Protein AF-I9U9A2-F1 (afdb_monomer)

InterPro domains:
  IPR005019 Methyladenine glycosylase [PF03352] (17-89)
  IPR011257 DNA glycosylase [SSF48150] (25-90)
  IPR052891 DNA-3-methyladenine glycosylase [PTHR30037] (25-91)

Sequence (94 aa):
MYKIKNTELDFESRIFHLHKIFYSAFFPDKKPIINTFRSLSEIPVSSPESDAMSKDMKKRGFKFFGTTICYAHLQASGFINDHLTDCICRKVPQ

Mean predicted aligned error: 8.37 Å

pLDDT: mean 81.32, std 18.75, range [29.03, 97.12]

Nearest PDB structures (foldseek):
  2ofk-assembly1_A  TM=9.423E-01  e=3.862E-06  Salmonella enterica subsp. enterica serovar Typhi
  1p7m-assembly1_A  TM=8.894E-01  e=5.324E-05  Escherichia coli
  4ai5-assembly3_C  TM=8.909E-01  e=1.371E-03  Staphylococcus aureus subsp. aureus MSSA476
  4aia-assembly4_D  TM=8.940E-01  e=1.553E-03  Staphylococcus aureus
  4ai4-assembly1_A  TM=8.843E-01  e=1.553E-03  Staphylococcus aureus subsp. aureus MSSA476

Structure (mmCIF, N/CA/C/O backbone):
data_AF-I9U9A2-F1
#
_entry.id   AF-I9U9A2-F1
#
loop_
_atom_site.group_PDB
_atom_site.id
_atom_site.type_symbol
_atom_site.label_atom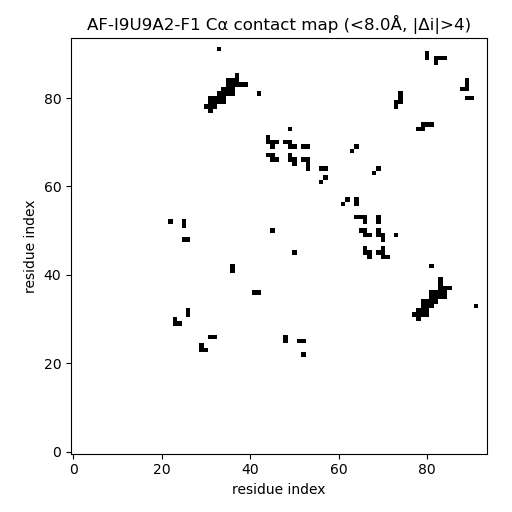_id
_atom_site.label_alt_id
_atom_site.label_comp_id
_atom_site.label_asym_id
_atom_site.label_entity_id
_atom_site.label_seq_id
_atom_site.pdbx_PDB_ins_code
_atom_site.Cartn_x
_atom_site.Cartn_y
_atom_site.Cartn_z
_atom_site.occupancy
_atom_site.B_iso_or_equiv
_atom_site.auth_seq_id
_atom_site.auth_comp_id
_atom_site.auth_asym_id
_atom_site.auth_atom_id
_atom_site.pdbx_PDB_model_num
ATOM 1 N N . MET A 1 1 ? -10.819 40.646 -16.656 1.00 33.47 1 MET A N 1
ATOM 2 C CA . MET A 1 1 ? -11.952 39.691 -16.647 1.00 33.47 1 MET A CA 1
ATOM 3 C C . MET A 1 1 ? -11.399 38.281 -16.794 1.00 33.47 1 MET A C 1
ATOM 5 O O . MET A 1 1 ? -11.158 37.845 -17.913 1.00 33.47 1 MET A O 1
ATOM 9 N N . TYR A 1 2 ? -11.121 37.586 -15.691 1.00 29.03 2 TYR A N 1
ATOM 10 C CA . TYR A 1 2 ? -10.697 36.187 -15.766 1.00 29.03 2 TYR A CA 1
ATOM 11 C C . TYR A 1 2 ? -11.939 35.311 -15.962 1.00 29.03 2 TYR A C 1
ATOM 13 O O . TYR A 1 2 ? -12.803 35.247 -15.092 1.00 29.03 2 TYR A O 1
ATOM 21 N N . LYS A 1 3 ? -12.059 34.692 -17.142 1.00 36.56 3 LYS A N 1
ATOM 22 C CA . LYS A 1 3 ? -13.086 33.685 -17.432 1.00 36.56 3 LYS A CA 1
ATOM 23 C C . LYS A 1 3 ? -12.782 32.439 -16.599 1.00 36.56 3 LYS A C 1
ATOM 25 O O . LYS A 1 3 ? -11.801 31.750 -16.868 1.00 36.56 3 LYS A O 1
ATOM 30 N N . ILE A 1 4 ? -13.627 32.167 -15.609 1.00 44.94 4 ILE A N 1
ATOM 31 C CA . ILE A 1 4 ? -13.635 30.919 -14.843 1.00 44.94 4 ILE A CA 1
ATOM 32 C C . ILE A 1 4 ? -14.022 29.796 -15.816 1.00 44.94 4 ILE A C 1
ATOM 34 O O . ILE A 1 4 ? -15.136 29.785 -16.336 1.00 44.94 4 ILE A O 1
ATOM 38 N N . LYS A 1 5 ? -13.087 28.892 -16.124 1.00 46.22 5 LYS A N 1
ATOM 39 C CA . LYS A 1 5 ? -13.354 27.668 -16.892 1.00 46.22 5 LYS A CA 1
ATOM 40 C C . LYS A 1 5 ? -13.532 26.515 -15.901 1.00 46.22 5 LYS A C 1
ATOM 42 O O . LYS A 1 5 ? -12.600 26.222 -15.168 1.00 46.22 5 LYS A O 1
ATOM 47 N N . ASN A 1 6 ? -14.724 25.911 -15.905 1.00 45.94 6 ASN A N 1
ATOM 48 C CA . ASN A 1 6 ? -15.127 24.661 -15.239 1.00 45.94 6 ASN A CA 1
ATOM 49 C C . ASN A 1 6 ? -14.603 24.431 -13.809 1.00 45.94 6 ASN A C 1
ATOM 51 O O . ASN A 1 6 ? -13.581 23.790 -13.583 1.00 45.94 6 ASN A O 1
ATOM 55 N N . THR A 1 7 ? -15.397 24.885 -12.842 1.00 46.28 7 THR A N 1
ATOM 56 C CA . THR A 1 7 ? -15.190 24.770 -11.390 1.00 46.28 7 THR A CA 1
ATOM 57 C C . THR A 1 7 ? -15.132 23.335 -10.846 1.00 46.28 7 THR A C 1
ATOM 59 O O . THR A 1 7 ? -14.567 23.130 -9.778 1.00 46.28 7 THR A O 1
ATOM 62 N N . GLU A 1 8 ? -15.663 22.337 -11.557 1.00 44.41 8 GLU A N 1
ATOM 63 C CA . GLU A 1 8 ? -15.612 20.920 -11.144 1.00 44.41 8 GLU A CA 1
ATOM 64 C C . GLU A 1 8 ? -14.211 20.300 -11.285 1.00 44.41 8 GLU A C 1
ATOM 66 O O . GLU A 1 8 ? -13.737 19.619 -10.380 1.00 44.41 8 GLU A O 1
ATOM 71 N N . LEU A 1 9 ? -13.498 20.600 -12.377 1.00 46.50 9 LEU A N 1
ATOM 72 C CA . LEU A 1 9 ? -12.142 20.085 -12.625 1.00 46.50 9 LEU A CA 1
ATOM 73 C C . LEU A 1 9 ? -11.092 20.705 -11.686 1.00 46.50 9 LEU A C 1
ATOM 75 O O . LEU A 1 9 ? -10.106 20.052 -11.344 1.00 46.50 9 LEU A O 1
ATOM 79 N N . ASP A 1 10 ? -11.305 21.950 -11.248 1.00 47.06 10 ASP A N 1
ATOM 80 C CA . ASP A 1 10 ? -10.437 22.627 -10.273 1.00 47.06 10 ASP A CA 1
ATOM 81 C C . ASP A 1 10 ? -10.614 22.060 -8.855 1.00 47.06 10 ASP A C 1
ATOM 83 O O . ASP A 1 10 ? -9.640 21.907 -8.117 1.00 47.06 10 ASP A O 1
ATOM 87 N N . PHE A 1 11 ? -11.839 21.675 -8.479 1.00 46.50 11 PHE A N 1
ATOM 88 C CA . PHE A 1 11 ? -12.110 21.074 -7.173 1.00 46.50 11 PHE A CA 1
ATOM 89 C C . PHE A 1 11 ? -11.490 19.676 -7.044 1.00 46.50 11 PHE A C 1
ATOM 91 O O . PHE A 1 11 ? -10.771 19.424 -6.078 1.00 46.50 11 PHE A O 1
ATOM 98 N N . GLU A 1 12 ? -11.669 18.808 -8.044 1.00 46.62 12 GLU A N 1
ATOM 99 C CA . GLU A 1 12 ? -11.061 17.468 -8.073 1.00 46.62 12 GLU A CA 1
ATOM 100 C C . GLU A 1 12 ? -9.525 17.527 -8.068 1.00 46.62 12 GLU A C 1
ATOM 102 O O . GLU A 1 12 ? -8.864 16.797 -7.328 1.00 46.62 12 GLU A O 1
ATOM 107 N N . SER A 1 13 ? -8.936 18.468 -8.813 1.00 49.66 13 SER A N 1
ATOM 108 C CA . SER A 1 13 ? -7.486 18.704 -8.805 1.00 49.66 13 SER A CA 1
ATOM 109 C C . SER A 1 13 ? -6.980 19.166 -7.431 1.00 49.66 13 SER A C 1
ATOM 111 O O . SER A 1 13 ? -5.941 18.704 -6.949 1.00 49.66 13 SER A O 1
ATOM 113 N N . ARG A 1 14 ? -7.738 20.028 -6.739 1.00 53.75 14 ARG A N 1
ATOM 114 C CA . ARG A 1 14 ? -7.415 20.490 -5.379 1.00 53.75 14 ARG A CA 1
ATOM 115 C C . ARG A 1 14 ? -7.585 19.394 -4.332 1.00 53.75 14 ARG A C 1
ATOM 117 O O . ARG A 1 14 ? -6.737 19.295 -3.447 1.00 53.75 14 ARG A O 1
ATOM 124 N N . ILE A 1 15 ? -8.612 18.551 -4.442 1.00 57.72 15 ILE A N 1
ATOM 125 C CA . ILE A 1 15 ? -8.781 17.358 -3.600 1.00 57.72 15 ILE A CA 1
ATOM 126 C C . ILE A 1 15 ? -7.609 16.399 -3.814 1.00 57.72 15 ILE A C 1
ATOM 128 O O . ILE A 1 15 ? -7.005 15.966 -2.835 1.00 57.72 15 ILE A O 1
ATOM 132 N N . PHE A 1 16 ? -7.206 16.149 -5.062 1.00 55.19 16 PHE A N 1
ATOM 133 C CA . PHE A 1 16 ? -6.051 15.307 -5.380 1.00 55.19 16 PHE A CA 1
ATOM 134 C C . PHE A 1 16 ? -4.742 15.878 -4.809 1.00 55.19 16 PHE A C 1
ATOM 136 O O . PHE A 1 16 ? -3.908 15.145 -4.272 1.00 55.19 16 PHE A O 1
ATOM 143 N N . HIS A 1 17 ? -4.579 17.203 -4.851 1.00 62.12 17 HIS A N 1
ATOM 144 C CA . HIS A 1 17 ? -3.431 17.890 -4.261 1.00 62.12 17 HIS A CA 1
ATOM 145 C C . HIS A 1 17 ? -3.417 17.787 -2.727 1.00 62.12 17 HIS A C 1
ATOM 147 O O . HIS A 1 17 ? -2.376 17.495 -2.136 1.00 62.12 17 HIS A O 1
ATOM 153 N N . LEU A 1 18 ? -4.573 17.953 -2.078 1.00 65.00 18 LEU A N 1
ATOM 154 C CA . LEU A 1 18 ? -4.734 17.775 -0.631 1.00 65.00 18 LEU A CA 1
ATOM 155 C C . LEU A 1 18 ? -4.483 16.324 -0.206 1.00 65.00 18 LEU A C 1
ATOM 157 O O . LEU A 1 18 ? -3.790 16.102 0.785 1.00 65.00 18 LEU A O 1
ATOM 161 N N . HIS A 1 19 ? -4.964 15.351 -0.983 1.00 67.81 19 HIS A N 1
ATOM 162 C CA . HIS A 1 19 ? -4.679 13.927 -0.800 1.00 67.81 19 HIS A CA 1
ATOM 163 C C . HIS A 1 19 ? -3.173 13.665 -0.844 1.00 67.81 19 HIS A C 1
ATOM 165 O O . HIS A 1 19 ? -2.619 13.024 0.046 1.00 67.81 19 HIS A O 1
ATOM 171 N N . LYS A 1 20 ? -2.479 14.231 -1.835 1.00 68.06 20 LYS A N 1
ATOM 172 C CA . LYS A 1 20 ? -1.037 14.042 -1.988 1.00 68.06 20 LYS A CA 1
ATOM 173 C C . LYS A 1 20 ? -0.228 14.659 -0.853 1.00 68.06 20 LYS A C 1
ATOM 175 O O . LYS A 1 20 ? 0.704 14.026 -0.359 1.00 68.06 20 LYS A O 1
ATOM 180 N N . ILE A 1 21 ? -0.608 15.854 -0.407 1.00 69.50 21 ILE A N 1
ATOM 181 C CA . ILE A 1 21 ? 0.006 16.508 0.754 1.00 69.50 21 ILE A CA 1
ATOM 182 C C . ILE A 1 21 ? -0.226 15.674 2.014 1.00 69.50 21 ILE A C 1
ATOM 184 O O . ILE A 1 21 ? 0.729 15.389 2.736 1.00 69.50 21 ILE A O 1
ATOM 188 N N . PHE A 1 22 ? -1.467 15.251 2.251 1.00 75.69 22 PHE A N 1
ATOM 189 C CA . PHE A 1 22 ? -1.836 14.478 3.427 1.00 75.69 22 PHE A CA 1
ATOM 190 C C . PHE A 1 22 ? -1.082 13.146 3.494 1.00 75.69 22 PHE A C 1
ATOM 192 O O . PHE A 1 22 ? -0.465 12.845 4.515 1.00 75.69 22 PHE A O 1
ATOM 199 N N . TYR A 1 23 ? -1.056 12.387 2.397 1.00 75.12 23 TYR A N 1
ATOM 200 C CA . TYR A 1 23 ? -0.403 11.083 2.389 1.00 75.12 23 TYR A CA 1
ATOM 201 C C . TYR A 1 23 ? 1.112 11.170 2.450 1.00 75.12 23 TYR A C 1
ATOM 203 O O . TYR A 1 23 ? 1.721 10.334 3.107 1.00 75.12 23 TYR A O 1
ATOM 211 N N . SER A 1 24 ? 1.723 12.210 1.872 1.00 74.00 24 SER A N 1
ATOM 212 C CA . SER A 1 24 ? 3.178 12.402 1.940 1.00 74.00 24 SER A CA 1
ATOM 213 C C . SER A 1 24 ? 3.733 12.463 3.369 1.00 74.00 24 SER A C 1
ATOM 215 O O . SER A 1 24 ? 4.913 12.195 3.564 1.00 74.00 24 SER A O 1
ATOM 217 N N . ALA A 1 25 ? 2.897 12.768 4.370 1.00 80.12 25 ALA A N 1
ATOM 218 C CA . ALA A 1 25 ? 3.287 12.776 5.777 1.00 80.12 25 ALA A CA 1
ATOM 219 C C . ALA A 1 25 ? 3.587 11.377 6.351 1.00 80.12 25 ALA A C 1
ATOM 221 O O . ALA A 1 25 ? 4.259 11.286 7.375 1.00 80.12 25 ALA A O 1
ATOM 222 N N . PHE A 1 26 ? 3.107 10.303 5.715 1.00 83.00 26 PHE A N 1
ATOM 223 C CA . PHE A 1 26 ? 3.334 8.925 6.166 1.00 83.00 26 PHE A CA 1
ATOM 224 C C . PHE A 1 26 ? 4.535 8.252 5.491 1.00 83.00 26 PHE A C 1
ATOM 226 O O . PHE A 1 26 ? 4.909 7.162 5.908 1.00 83.00 26 PHE A O 1
ATOM 233 N N . PHE A 1 27 ? 5.137 8.878 4.473 1.00 80.56 27 PHE A N 1
ATOM 234 C CA . PHE A 1 27 ? 6.215 8.281 3.685 1.00 80.56 27 PHE A CA 1
ATOM 235 C C . PHE A 1 27 ? 7.572 8.920 3.993 1.00 80.56 27 PHE A C 1
ATOM 237 O O . PHE A 1 27 ? 7.674 10.154 4.003 1.00 80.56 27 PHE A O 1
ATOM 244 N N . PRO A 1 28 ? 8.636 8.116 4.166 1.00 66.50 28 PRO A N 1
ATOM 245 C CA . PRO A 1 28 ? 9.993 8.640 4.235 1.00 66.50 28 PRO A CA 1
ATOM 246 C C . PRO A 1 28 ? 10.323 9.390 2.933 1.00 66.50 28 PRO A C 1
ATOM 248 O O . PRO A 1 28 ? 9.986 8.959 1.831 1.00 66.50 28 PRO A O 1
ATOM 251 N N . ASP A 1 29 ? 10.905 10.581 3.067 1.00 72.00 29 ASP A N 1
ATOM 252 C CA . ASP A 1 29 ? 11.298 11.477 1.968 1.00 72.00 29 ASP A CA 1
ATOM 253 C C . ASP A 1 29 ? 10.180 11.938 1.014 1.00 72.00 29 ASP A C 1
ATOM 255 O O . ASP A 1 29 ? 10.467 12.527 -0.031 1.00 72.00 29 ASP A O 1
ATOM 259 N N . LYS A 1 30 ? 8.901 11.721 1.364 1.00 77.12 30 LYS A N 1
ATOM 260 C CA . LYS A 1 30 ? 7.731 12.067 0.529 1.00 77.12 30 LYS A CA 1
ATOM 261 C C . LYS A 1 30 ? 7.771 11.435 -0.871 1.00 77.12 30 LYS A C 1
ATOM 263 O O . LYS A 1 30 ? 7.153 11.957 -1.805 1.00 77.12 30 LYS A O 1
ATOM 268 N N . LYS A 1 31 ? 8.500 10.328 -1.027 1.00 82.19 31 LYS A N 1
ATOM 269 C CA . LYS A 1 31 ? 8.627 9.590 -2.286 1.00 82.19 31 LYS A CA 1
ATOM 270 C C . LYS A 1 31 ? 7.741 8.342 -2.264 1.00 82.19 31 LYS A C 1
ATOM 272 O O . LYS A 1 31 ? 7.562 7.751 -1.201 1.00 82.19 31 LYS A O 1
ATOM 277 N N . PRO A 1 32 ? 7.199 7.925 -3.420 1.00 87.00 32 PRO A N 1
ATOM 278 C CA . PRO A 1 32 ? 6.545 6.631 -3.531 1.00 87.00 32 PRO A CA 1
ATOM 279 C C . PRO A 1 32 ? 7.509 5.489 -3.197 1.00 87.00 32 PRO A C 1
ATOM 281 O O . PRO A 1 32 ? 8.677 5.526 -3.590 1.00 87.00 32 PRO A O 1
ATOM 284 N N . ILE A 1 33 ? 7.005 4.462 -2.51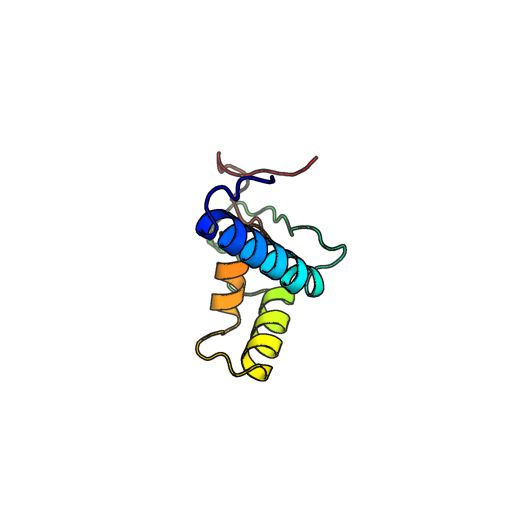9 1.00 90.62 33 ILE A N 1
ATOM 285 C CA . ILE A 1 33 ? 7.740 3.219 -2.270 1.00 90.62 33 ILE A CA 1
ATOM 286 C C . ILE A 1 33 ? 7.651 2.362 -3.527 1.00 90.62 33 ILE A C 1
ATOM 288 O O . ILE A 1 33 ? 6.576 2.206 -4.102 1.00 90.62 33 ILE A O 1
ATOM 292 N N . ILE A 1 34 ? 8.778 1.807 -3.965 1.00 92.88 34 ILE A N 1
ATOM 293 C CA . ILE A 1 34 ? 8.839 0.958 -5.155 1.00 92.88 34 ILE A CA 1
ATOM 294 C C . ILE A 1 34 ? 9.437 -0.371 -4.744 1.00 92.88 34 ILE A C 1
ATOM 296 O O . ILE A 1 34 ? 10.632 -0.464 -4.466 1.00 92.88 34 ILE A O 1
ATOM 300 N N . ASN A 1 35 ? 8.600 -1.399 -4.736 1.00 94.38 35 ASN A N 1
ATOM 301 C CA . ASN A 1 35 ? 9.027 -2.743 -4.405 1.00 94.38 35 ASN A CA 1
ATOM 302 C C . ASN A 1 35 ? 9.495 -3.499 -5.660 1.00 94.38 35 ASN A C 1
ATOM 304 O O . ASN A 1 35 ? 9.353 -3.058 -6.812 1.00 94.38 35 ASN A O 1
ATOM 308 N N . THR A 1 36 ? 10.138 -4.641 -5.430 1.00 95.38 36 THR A N 1
ATOM 309 C CA . THR A 1 36 ? 10.704 -5.507 -6.475 1.00 95.38 36 THR A CA 1
ATOM 310 C C . THR A 1 36 ? 10.231 -6.941 -6.274 1.00 95.38 36 THR A C 1
ATOM 312 O O . THR A 1 36 ? 11.013 -7.834 -5.972 1.00 95.38 36 THR A O 1
ATOM 315 N N . PHE A 1 37 ? 8.928 -7.153 -6.436 1.00 96.81 37 PHE A N 1
ATOM 316 C CA . PHE A 1 37 ? 8.323 -8.477 -6.310 1.00 96.81 37 PHE A CA 1
ATOM 317 C C . PHE A 1 37 ? 8.357 -9.239 -7.632 1.00 96.81 37 PHE A C 1
ATOM 319 O O . PHE A 1 37 ? 8.133 -8.664 -8.701 1.00 96.81 37 PHE A O 1
ATOM 326 N N . ARG A 1 38 ? 8.626 -10.543 -7.558 1.00 96.81 38 ARG A N 1
ATOM 327 C CA . ARG A 1 38 ? 8.603 -11.450 -8.718 1.00 96.81 38 ARG A CA 1
ATOM 328 C C . ARG A 1 38 ? 7.306 -12.244 -8.807 1.00 96.81 38 ARG A C 1
ATOM 330 O O . ARG A 1 38 ? 6.959 -12.717 -9.882 1.00 96.81 38 ARG A O 1
ATOM 337 N N . SER A 1 39 ? 6.585 -12.376 -7.697 1.00 96.94 39 SER A N 1
ATOM 338 C CA . SER A 1 39 ? 5.319 -13.100 -7.624 1.00 96.94 39 SER A CA 1
ATOM 339 C C . SER A 1 39 ? 4.304 -12.378 -6.739 1.00 96.94 39 SER A C 1
ATOM 341 O O . SER A 1 39 ? 4.668 -11.655 -5.813 1.00 96.94 39 SER A O 1
ATOM 343 N N . LEU A 1 40 ? 3.008 -12.591 -6.996 1.00 95.25 40 LEU A N 1
ATOM 344 C CA . LEU A 1 40 ? 1.932 -11.979 -6.203 1.00 95.25 40 LEU A CA 1
ATOM 345 C C . LEU A 1 40 ? 1.949 -12.433 -4.735 1.00 95.25 40 LEU A C 1
ATOM 347 O O . LEU A 1 40 ? 1.534 -11.681 -3.863 1.00 95.25 40 LEU A O 1
ATOM 351 N N . 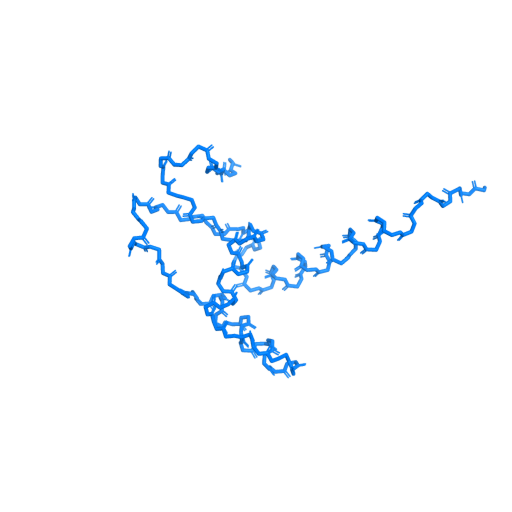SER A 1 41 ? 2.451 -13.639 -4.451 1.00 96.88 41 SER A N 1
ATOM 352 C CA . SER A 1 41 ? 2.591 -14.169 -3.088 1.00 96.88 41 SER A CA 1
ATOM 353 C C . SER A 1 41 ? 3.619 -13.425 -2.235 1.00 96.88 41 SER A C 1
ATOM 355 O O . SER A 1 41 ? 3.587 -13.550 -1.015 1.00 96.88 41 SER A O 1
ATOM 357 N N . GLU A 1 42 ? 4.535 -12.679 -2.856 1.00 96.75 42 GLU A N 1
ATOM 358 C CA . GLU A 1 42 ? 5.508 -11.848 -2.138 1.00 96.75 42 GLU A CA 1
ATOM 359 C C . GLU A 1 42 ? 4.915 -10.500 -1.706 1.00 96.75 42 GLU A C 1
ATOM 361 O O . GLU A 1 42 ? 5.471 -9.846 -0.825 1.00 96.75 42 GLU A O 1
ATOM 366 N N . ILE A 1 43 ? 3.797 -10.080 -2.313 1.00 96.38 43 ILE A N 1
ATOM 367 C CA . ILE A 1 43 ? 3.172 -8.789 -2.029 1.00 96.38 43 ILE A CA 1
ATOM 368 C C . ILE A 1 43 ? 2.487 -8.869 -0.658 1.00 96.38 43 ILE A C 1
ATOM 370 O O . ILE A 1 43 ? 1.598 -9.706 -0.464 1.00 96.38 43 ILE A O 1
ATOM 374 N N . PRO A 1 44 ? 2.857 -8.011 0.307 1.00 96.94 44 PRO A N 1
ATOM 375 C CA . PRO A 1 44 ? 2.226 -8.024 1.614 1.00 96.94 44 PRO A CA 1
ATOM 376 C C . PRO A 1 44 ? 0.798 -7.469 1.534 1.00 96.94 44 PRO A C 1
ATOM 378 O O . PRO A 1 44 ? 0.413 -6.777 0.597 1.00 96.94 44 PRO A O 1
ATOM 381 N N . VAL A 1 45 ? 0.000 -7.743 2.564 1.00 96.00 45 VAL A N 1
ATOM 382 C CA . VAL A 1 45 ? -1.365 -7.198 2.699 1.00 96.00 45 VAL A CA 1
ATOM 383 C C . VAL A 1 45 ? -1.416 -5.912 3.533 1.00 96.00 45 VAL A C 1
ATOM 385 O O . VAL A 1 45 ? -2.498 -5.368 3.756 1.00 96.00 45 VAL A O 1
ATOM 388 N N . SER A 1 46 ? -0.266 -5.460 4.038 1.00 96.88 46 SER A N 1
ATOM 389 C CA . SER A 1 46 ? -0.096 -4.255 4.850 1.00 96.88 46 SER A CA 1
ATOM 390 C C . SER A 1 46 ? 1.369 -3.815 4.891 1.00 96.88 46 SER A C 1
ATOM 392 O O . SER A 1 46 ? 2.284 -4.603 4.660 1.00 96.88 46 SER A O 1
ATOM 394 N N . SER A 1 47 ? 1.586 -2.562 5.265 1.00 95.06 47 SER A N 1
ATOM 395 C CA . SER A 1 47 ? 2.888 -1.954 5.540 1.00 95.06 47 SER A CA 1
ATOM 396 C C . SER A 1 47 ? 2.819 -0.979 6.724 1.00 95.06 47 SER A C 1
ATOM 398 O O . SER A 1 47 ? 1.717 -0.535 7.080 1.00 95.06 47 SER A O 1
ATOM 400 N N . PRO A 1 48 ? 3.968 -0.573 7.298 1.00 94.25 48 PRO A N 1
ATOM 401 C CA . PRO A 1 48 ? 4.008 0.429 8.365 1.00 94.25 48 PRO A CA 1
ATOM 402 C C . PRO A 1 48 ? 3.292 1.743 8.009 1.00 94.25 48 PRO A C 1
ATOM 404 O O . PRO A 1 48 ? 2.616 2.337 8.851 1.00 94.25 48 PRO A O 1
ATOM 407 N N . GLU A 1 49 ? 3.377 2.179 6.752 1.00 92.94 49 GLU A N 1
ATOM 408 C CA . GLU A 1 49 ? 2.711 3.385 6.250 1.00 92.94 49 GLU A CA 1
ATOM 409 C C . GLU A 1 49 ? 1.189 3.203 6.233 1.00 92.94 49 GLU A C 1
ATOM 411 O O . GLU A 1 49 ? 0.445 4.081 6.676 1.00 92.94 49 GLU A O 1
ATOM 416 N N . SER A 1 50 ? 0.710 2.038 5.783 1.00 94.62 50 SER A N 1
ATOM 417 C CA . SER A 1 50 ? -0.722 1.723 5.799 1.00 94.62 50 SER A CA 1
ATOM 418 C C . SER A 1 50 ? -1.280 1.560 7.218 1.00 94.62 50 SER A C 1
ATOM 420 O O . SER A 1 50 ? -2.419 1.962 7.470 1.00 94.62 50 SER A O 1
ATOM 422 N N . ASP A 1 51 ? -0.475 1.066 8.164 1.00 95.31 51 ASP A N 1
ATOM 423 C CA . ASP A 1 51 ? -0.834 0.976 9.582 1.00 95.31 51 ASP A CA 1
ATOM 424 C C . ASP A 1 51 ? -0.968 2.366 10.207 1.00 95.31 51 ASP A C 1
ATOM 426 O O . ASP A 1 51 ? -1.968 2.661 10.876 1.00 95.31 51 ASP A O 1
ATOM 430 N N . ALA A 1 52 ? 0.009 3.241 9.948 1.00 93.19 52 ALA A N 1
ATOM 431 C CA . ALA A 1 52 ? -0.009 4.628 10.395 1.00 93.19 52 ALA A CA 1
ATOM 432 C C . ALA A 1 52 ? -1.222 5.380 9.824 1.00 93.19 52 ALA A C 1
ATOM 434 O O . ALA A 1 52 ? -1.943 6.050 10.572 1.00 93.19 52 ALA A O 1
ATOM 435 N N . MET A 1 53 ? -1.504 5.195 8.532 1.00 91.69 53 MET A N 1
ATOM 436 C CA . MET A 1 53 ? -2.662 5.787 7.867 1.00 91.69 53 MET A CA 1
ATOM 437 C C . MET A 1 53 ? -3.982 5.272 8.452 1.00 91.69 53 MET A C 1
ATOM 439 O O . MET A 1 53 ? -4.847 6.070 8.804 1.00 91.69 53 MET A O 1
ATOM 443 N N . SER A 1 54 ? -4.131 3.956 8.627 1.00 94.38 54 SER A N 1
ATOM 444 C CA . SER A 1 54 ? -5.314 3.339 9.249 1.00 94.38 54 SER A CA 1
ATOM 445 C C . SER A 1 54 ? -5.560 3.892 10.656 1.00 94.38 54 SER A C 1
ATOM 447 O O . SER A 1 54 ? -6.692 4.235 11.005 1.00 94.38 54 SER A O 1
ATOM 449 N N . LYS A 1 55 ? -4.504 4.055 11.464 1.00 93.94 55 LYS A N 1
ATOM 450 C CA . LYS A 1 55 ? -4.607 4.632 12.811 1.00 93.94 55 LYS A CA 1
ATOM 451 C C . LYS A 1 55 ? -5.072 6.090 12.783 1.00 93.94 55 LYS A C 1
ATOM 453 O O . LYS A 1 55 ? -5.950 6.456 13.566 1.00 93.94 55 LYS A O 1
ATOM 458 N N . ASP A 1 56 ? -4.515 6.910 11.894 1.00 91.94 56 ASP A N 1
ATOM 459 C CA . ASP A 1 56 ? -4.900 8.318 11.767 1.00 91.94 56 ASP A CA 1
ATOM 460 C C . ASP A 1 56 ? -6.334 8.476 11.228 1.00 91.94 56 ASP A C 1
ATOM 462 O O . ASP A 1 56 ? -7.126 9.230 11.793 1.00 91.94 56 ASP A O 1
ATOM 466 N N . MET A 1 57 ? -6.720 7.688 10.220 1.00 89.75 57 MET A N 1
ATOM 467 C CA . MET A 1 57 ? -8.089 7.661 9.687 1.00 89.75 57 MET A CA 1
ATOM 468 C C . MET A 1 57 ? -9.109 7.276 10.759 1.00 89.75 57 MET A C 1
ATOM 470 O O . MET A 1 57 ? -10.118 7.964 10.933 1.00 89.75 57 MET A O 1
ATOM 474 N N . LYS A 1 58 ? -8.824 6.234 11.549 1.00 91.12 58 LYS A N 1
ATOM 475 C CA . LYS A 1 58 ? -9.678 5.843 12.680 1.00 91.12 58 LYS A CA 1
ATOM 476 C C . LYS A 1 58 ? -9.790 6.958 13.718 1.00 91.12 58 LYS A C 1
ATOM 478 O O . LYS A 1 58 ? -10.889 7.235 14.190 1.00 91.12 58 LYS A O 1
ATOM 483 N N . LYS A 1 59 ? -8.684 7.643 14.037 1.00 91.38 59 LYS A N 1
ATOM 484 C CA . LYS A 1 59 ? -8.679 8.786 14.968 1.00 91.38 59 LYS A CA 1
ATOM 485 C C . LYS A 1 59 ? -9.548 9.946 14.470 1.00 91.38 59 LYS A C 1
ATOM 487 O O . LYS A 1 59 ? -10.175 10.623 15.278 1.00 91.38 59 LYS A O 1
ATOM 492 N N . ARG A 1 60 ? -9.613 10.157 13.154 1.00 89.50 60 ARG A N 1
ATOM 493 C CA . ARG A 1 60 ? -10.463 11.171 12.508 1.00 89.50 60 ARG A CA 1
ATOM 494 C C . ARG A 1 60 ? -11.927 10.745 12.344 1.00 89.50 60 ARG A C 1
ATOM 496 O O . ARG A 1 60 ? -12.717 11.517 11.815 1.00 89.50 60 ARG A O 1
ATOM 503 N N . GLY A 1 61 ? -12.298 9.544 12.790 1.00 90.00 61 GLY A N 1
ATOM 504 C CA . GLY A 1 61 ? -13.676 9.051 12.759 1.00 90.00 61 GLY A CA 1
ATOM 505 C C . GLY A 1 61 ? -14.076 8.326 11.472 1.00 90.00 61 GLY A C 1
ATOM 506 O O . GLY A 1 61 ? -15.251 7.988 11.313 1.00 90.00 61 GLY A O 1
ATOM 507 N N . PHE A 1 62 ? -13.133 8.043 10.566 1.00 87.44 62 PHE A N 1
ATOM 508 C CA . PHE A 1 62 ? -13.423 7.233 9.385 1.00 87.44 62 PHE A CA 1
ATOM 509 C C . PHE A 1 62 ? -13.705 5.780 9.782 1.00 87.44 62 PHE A C 1
ATOM 511 O O . PHE A 1 62 ? -12.992 5.174 10.58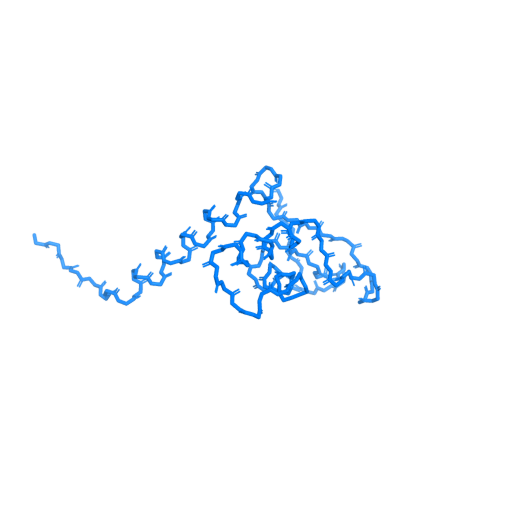7 1.00 87.44 62 PHE A O 1
ATOM 518 N N . LYS A 1 63 ? -14.747 5.203 9.181 1.00 89.06 63 LYS A N 1
ATOM 519 C CA . LYS A 1 63 ? -15.115 3.788 9.323 1.00 89.06 63 LYS A CA 1
ATOM 520 C C . LYS A 1 63 ? -14.638 3.012 8.100 1.00 89.06 63 LYS A C 1
ATOM 522 O O . LYS A 1 63 ? -14.533 3.583 7.024 1.00 89.06 63 LYS A O 1
ATOM 527 N N . PHE A 1 64 ? -14.375 1.715 8.266 1.00 89.12 64 PHE A N 1
ATOM 528 C CA . PHE A 1 64 ? -13.899 0.830 7.191 1.00 89.12 64 PHE A CA 1
ATOM 529 C C . PHE A 1 64 ? -12.527 1.201 6.598 1.00 89.12 64 PHE A C 1
ATOM 531 O O . PHE A 1 64 ? -12.216 0.827 5.478 1.00 89.12 64 PHE A O 1
ATOM 538 N N . PHE A 1 65 ? -11.665 1.872 7.366 1.00 90.44 65 PHE A N 1
ATOM 539 C CA . PHE A 1 65 ? -10.260 2.101 7.005 1.00 90.44 65 PHE A CA 1
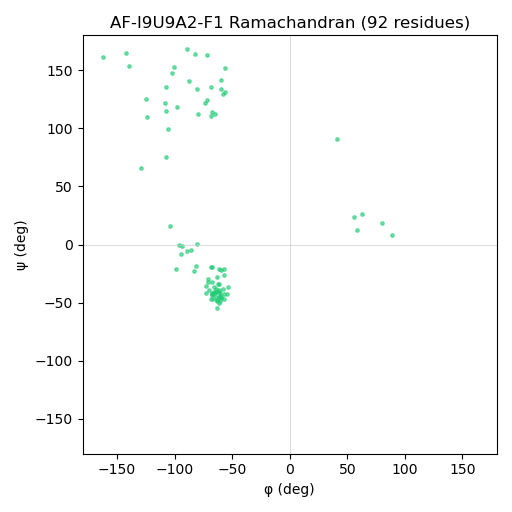ATOM 540 C C . PHE A 1 65 ? -9.349 1.226 7.871 1.00 90.44 65 PHE A C 1
ATOM 542 O O . PHE A 1 65 ? -8.765 1.669 8.859 1.00 90.44 65 PHE A O 1
ATOM 549 N N . GLY A 1 66 ? -9.314 -0.069 7.549 1.00 93.88 66 GLY A N 1
ATOM 550 C CA . GLY A 1 66 ? -8.333 -1.011 8.094 1.00 93.88 66 GLY A CA 1
ATOM 551 C C . GLY A 1 66 ? -7.007 -0.942 7.336 1.00 93.88 66 GLY A C 1
ATOM 552 O O . GLY A 1 66 ? -6.968 -0.437 6.218 1.00 93.88 66 GLY A O 1
ATOM 553 N N . THR A 1 67 ? -5.936 -1.489 7.917 1.00 96.50 67 THR A N 1
ATOM 554 C CA . THR A 1 67 ? -4.590 -1.443 7.318 1.00 96.50 67 THR A CA 1
ATOM 555 C C . THR A 1 67 ? -4.547 -2.001 5.893 1.00 96.50 67 THR A C 1
ATOM 557 O O . THR A 1 67 ? -4.039 -1.344 4.997 1.00 96.50 67 THR A O 1
ATOM 560 N N . THR A 1 68 ? -5.229 -3.115 5.621 1.00 97.12 68 THR A N 1
ATOM 561 C CA . THR A 1 68 ? -5.293 -3.703 4.273 1.00 97.12 68 THR A CA 1
ATOM 562 C C . THR A 1 68 ? -5.995 -2.811 3.253 1.00 97.12 68 THR A C 1
ATOM 564 O O . THR A 1 68 ? -5.549 -2.695 2.116 1.00 97.12 68 THR A O 1
ATOM 567 N N . ILE A 1 69 ? -7.067 -2.126 3.658 1.00 95.56 69 ILE A N 1
ATOM 568 C CA . ILE A 1 69 ? -7.773 -1.169 2.791 1.00 95.56 69 ILE A CA 1
ATOM 569 C C . ILE A 1 69 ? -6.875 0.036 2.521 1.00 95.56 69 ILE A C 1
ATOM 571 O O . ILE A 1 69 ? -6.771 0.505 1.390 1.00 95.56 69 ILE A O 1
ATOM 575 N N . CYS A 1 70 ? -6.186 0.509 3.557 1.00 94.25 70 CYS A N 1
ATOM 576 C CA . CYS A 1 70 ? -5.198 1.565 3.451 1.00 94.25 70 CYS A CA 1
ATOM 577 C C . CYS A 1 70 ? -4.055 1.175 2.501 1.00 94.25 70 CYS A C 1
ATOM 579 O O . CYS A 1 70 ? -3.705 1.962 1.630 1.00 94.25 70 CYS A O 1
ATOM 581 N N . TYR A 1 71 ? -3.524 -0.041 2.606 1.00 95.75 71 TYR A N 1
ATOM 582 C CA . TYR A 1 71 ? -2.468 -0.547 1.734 1.00 95.75 71 TYR A CA 1
ATOM 583 C C . TYR A 1 71 ? -2.921 -0.603 0.271 1.00 95.75 71 TYR A C 1
ATOM 585 O O . TYR A 1 71 ? -2.288 0.003 -0.592 1.00 95.75 71 TYR A O 1
ATOM 593 N N . ALA A 1 72 ? -4.088 -1.202 0.009 1.00 95.12 72 ALA A N 1
ATOM 594 C CA . ALA A 1 72 ? -4.684 -1.244 -1.326 1.00 95.12 72 ALA A CA 1
ATOM 595 C C . ALA A 1 72 ? -4.921 0.160 -1.910 1.00 95.12 72 ALA A C 1
ATOM 597 O O . ALA A 1 72 ? -4.687 0.404 -3.093 1.00 95.12 72 ALA A O 1
ATOM 598 N N . HIS A 1 73 ? -5.343 1.115 -1.077 1.00 92.12 73 HIS A N 1
ATOM 599 C CA . HIS A 1 73 ? -5.516 2.502 -1.498 1.00 92.12 73 HIS A CA 1
ATOM 600 C C . HIS A 1 73 ? -4.189 3.170 -1.887 1.00 92.12 73 HIS A C 1
ATOM 602 O O . HIS A 1 73 ? -4.135 3.888 -2.888 1.00 92.12 73 HIS A O 1
ATOM 608 N N . LEU A 1 74 ? -3.116 2.931 -1.124 1.00 91.88 74 LEU A N 1
ATOM 609 C CA . LEU A 1 74 ? -1.781 3.460 -1.419 1.00 91.88 74 LEU A CA 1
ATOM 610 C C . LEU A 1 74 ? -1.209 2.864 -2.712 1.00 91.88 74 LEU A C 1
ATOM 612 O O . LEU A 1 74 ? -0.581 3.597 -3.480 1.00 91.88 74 LEU A O 1
ATOM 616 N N . GLN A 1 75 ? -1.482 1.583 -2.981 1.00 94.00 75 GLN A N 1
ATOM 617 C CA . GLN A 1 75 ? -1.160 0.931 -4.252 1.00 94.00 75 GLN A CA 1
ATOM 618 C C . GLN A 1 75 ? -1.921 1.579 -5.418 1.00 94.00 75 GLN A C 1
ATOM 620 O O . GLN A 1 75 ? -1.315 2.058 -6.374 1.00 94.00 75 GLN A O 1
ATOM 625 N N . ALA A 1 76 ? -3.252 1.669 -5.316 1.00 92.06 76 ALA A N 1
ATOM 626 C CA . ALA A 1 76 ? -4.106 2.217 -6.373 1.00 92.06 76 ALA A CA 1
ATOM 627 C C . ALA A 1 76 ? -3.804 3.693 -6.685 1.00 92.06 76 ALA A C 1
ATOM 629 O O . ALA A 1 76 ? -3.888 4.123 -7.834 1.00 92.06 76 ALA A O 1
ATOM 630 N N . SER A 1 77 ? -3.426 4.465 -5.664 1.00 87.88 77 SER A N 1
ATOM 631 C CA . SER A 1 77 ? -3.114 5.893 -5.793 1.00 87.88 77 SER A CA 1
ATOM 632 C C . SER A 1 77 ? -1.663 6.168 -6.214 1.00 87.88 77 SER A C 1
ATOM 634 O O . SER A 1 77 ? -1.301 7.326 -6.425 1.00 87.88 77 SER A O 1
ATOM 636 N N . GLY A 1 78 ? -0.822 5.133 -6.332 1.00 88.62 78 GLY A N 1
ATOM 637 C CA . GLY A 1 78 ? 0.561 5.251 -6.800 1.00 88.62 78 GLY A CA 1
ATOM 638 C C . GLY A 1 78 ? 1.571 5.736 -5.755 1.00 88.62 78 GLY A C 1
ATOM 639 O O . GLY A 1 78 ? 2.654 6.183 -6.130 1.00 88.62 78 GLY A O 1
ATOM 640 N N . PHE A 1 79 ? 1.246 5.657 -4.460 1.00 89.50 79 PHE A N 1
ATOM 641 C CA . PHE A 1 79 ? 2.216 5.882 -3.376 1.00 89.50 79 PHE A CA 1
ATOM 642 C C . PHE A 1 79 ? 3.039 4.631 -3.063 1.00 89.50 79 PHE A C 1
ATOM 644 O O . PHE A 1 79 ? 4.142 4.741 -2.534 1.00 89.50 79 PHE A O 1
ATOM 651 N N . ILE A 1 80 ? 2.516 3.457 -3.410 1.00 92.38 80 ILE A N 1
ATOM 652 C CA . ILE A 1 80 ? 3.231 2.185 -3.370 1.00 92.38 80 ILE A CA 1
ATOM 653 C C . ILE A 1 80 ? 3.141 1.566 -4.763 1.00 92.38 80 ILE A C 1
ATOM 655 O O . ILE A 1 80 ? 2.054 1.406 -5.312 1.00 92.38 80 ILE A O 1
ATOM 659 N N . ASN A 1 81 ? 4.285 1.240 -5.350 1.00 94.88 81 ASN A N 1
ATOM 660 C CA . ASN A 1 81 ? 4.368 0.536 -6.618 1.00 94.88 81 ASN A CA 1
ATOM 661 C C . ASN A 1 81 ? 4.788 -0.917 -6.373 1.00 94.88 81 ASN A C 1
ATOM 663 O O . ASN A 1 81 ? 5.977 -1.213 -6.238 1.00 94.88 81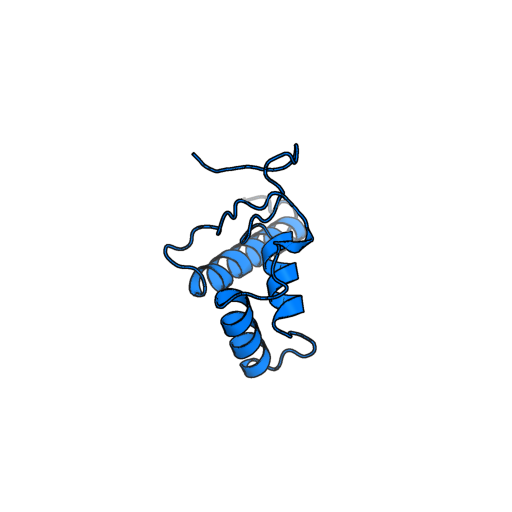 ASN A O 1
ATOM 667 N N . ASP A 1 82 ? 3.788 -1.798 -6.375 1.00 96.19 82 ASP A N 1
ATOM 668 C CA . ASP A 1 82 ? 3.938 -3.251 -6.228 1.00 96.19 82 ASP A CA 1
ATOM 669 C C . ASP A 1 82 ? 3.766 -4.005 -7.548 1.00 96.19 82 ASP A C 1
ATOM 671 O O . ASP A 1 82 ? 3.575 -5.222 -7.556 1.00 96.19 82 ASP A O 1
ATOM 675 N N . HIS A 1 83 ? 3.828 -3.308 -8.687 1.00 96.44 83 HIS A N 1
ATOM 676 C CA . HIS A 1 83 ? 3.867 -4.002 -9.966 1.00 96.44 83 HIS A CA 1
ATOM 677 C C . HIS A 1 83 ? 5.047 -4.982 -9.982 1.00 96.44 83 HIS A C 1
ATOM 679 O O . HIS A 1 83 ? 6.183 -4.610 -9.667 1.00 96.44 83 HIS A O 1
ATOM 685 N N . LEU A 1 84 ? 4.762 -6.225 -10.382 1.00 96.94 84 LEU A N 1
ATOM 686 C CA . LEU A 1 84 ? 5.772 -7.269 -10.528 1.00 96.94 84 LEU A CA 1
ATOM 687 C C . LEU A 1 84 ? 6.880 -6.820 -11.480 1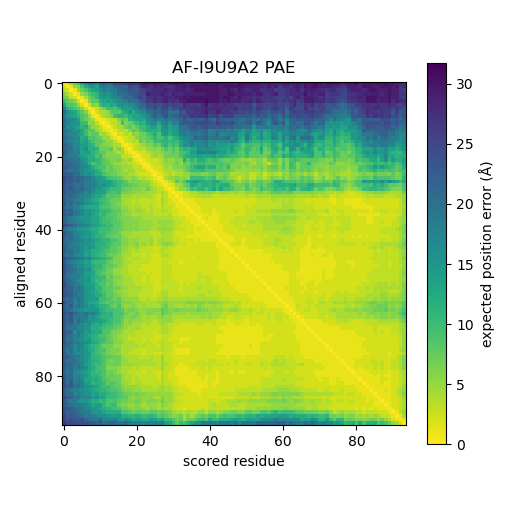.00 96.94 84 LEU A C 1
ATOM 689 O O . LEU A 1 84 ? 6.651 -6.009 -12.382 1.0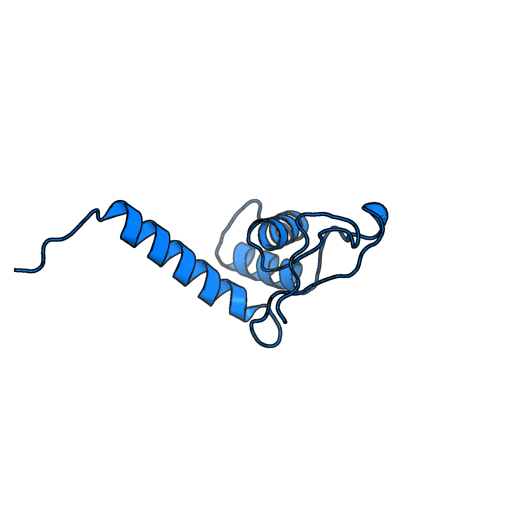0 96.94 84 LEU A O 1
ATOM 693 N N . THR A 1 85 ? 8.087 -7.349 -11.297 1.00 95.75 85 THR A N 1
ATOM 694 C CA . THR A 1 85 ? 9.267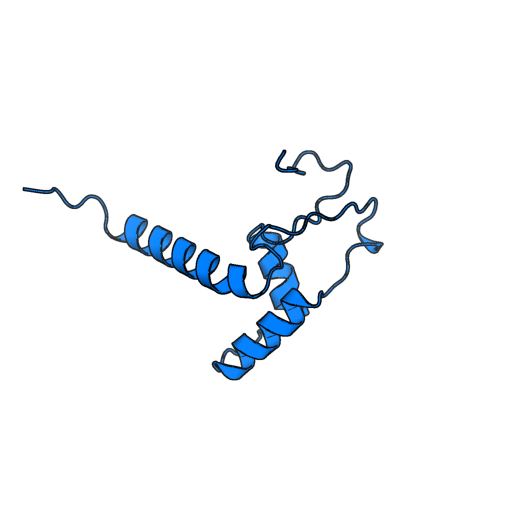 -6.937 -12.072 1.00 95.75 85 THR A CA 1
ATOM 695 C C . THR A 1 85 ? 9.110 -7.092 -13.586 1.00 95.75 85 THR A C 1
ATOM 697 O O . THR A 1 85 ? 9.755 -6.357 -14.328 1.00 95.75 85 THR A O 1
ATOM 700 N N . ASP A 1 86 ? 8.260 -8.012 -14.035 1.00 95.56 86 ASP A N 1
ATOM 701 C CA . ASP A 1 86 ? 7.938 -8.303 -15.436 1.00 95.56 86 ASP A CA 1
ATOM 702 C C . ASP A 1 86 ? 6.663 -7.593 -15.938 1.00 95.56 86 ASP A C 1
ATOM 704 O O . ASP A 1 86 ? 6.290 -7.716 -17.106 1.00 95.56 86 ASP A O 1
ATOM 708 N N . CYS A 1 87 ? 5.988 -6.819 -15.086 1.00 95.19 87 CYS A N 1
ATOM 709 C CA . CYS A 1 87 ? 4.764 -6.123 -15.450 1.00 95.19 87 CYS A CA 1
ATOM 710 C C . CYS A 1 87 ? 5.050 -4.946 -16.395 1.00 95.19 87 CYS A C 1
ATOM 712 O O . CYS A 1 87 ? 5.759 -4.004 -16.042 1.00 95.19 87 CYS A O 1
ATOM 714 N N . ILE A 1 88 ? 4.391 -4.932 -17.559 1.00 95.88 88 ILE A N 1
ATOM 715 C CA . ILE A 1 88 ? 4.509 -3.863 -18.570 1.00 95.88 88 ILE A CA 1
ATOM 716 C C . ILE A 1 88 ? 4.112 -2.468 -18.057 1.00 95.88 88 ILE A C 1
ATOM 718 O O . ILE A 1 88 ? 4.522 -1.455 -18.618 1.00 95.88 88 ILE A O 1
ATOM 722 N N . CYS A 1 89 ? 3.311 -2.406 -16.991 1.00 93.56 89 CYS A N 1
ATOM 723 C CA . CYS A 1 89 ? 2.858 -1.159 -16.376 1.00 93.56 89 CYS A CA 1
ATOM 724 C C . CYS A 1 89 ? 3.811 -0.646 -15.285 1.00 93.56 89 CYS A C 1
ATOM 726 O O . CYS A 1 89 ? 3.588 0.445 -14.753 1.00 93.56 89 CYS A O 1
ATOM 728 N N . ARG A 1 90 ? 4.861 -1.401 -14.930 1.00 93.06 90 ARG A N 1
ATOM 729 C CA . ARG A 1 90 ? 5.793 -1.029 -13.864 1.00 93.06 90 ARG A CA 1
ATOM 730 C C . ARG A 1 90 ? 6.614 0.196 -14.268 1.00 93.06 90 ARG A C 1
ATOM 732 O O . ARG A 1 90 ? 7.459 0.129 -15.154 1.00 93.06 90 ARG A O 1
ATOM 739 N N . LYS A 1 91 ? 6.404 1.314 -13.569 1.00 88.69 91 LYS A N 1
ATOM 740 C CA . LYS A 1 91 ? 7.165 2.560 -13.755 1.00 88.69 91 LYS A CA 1
ATOM 741 C C . LYS A 1 91 ? 8.099 2.803 -12.576 1.00 88.69 91 LYS A C 1
ATOM 743 O O . LYS A 1 91 ? 7.641 2.926 -11.444 1.00 88.69 91 LYS A O 1
ATOM 748 N N . VAL A 1 92 ? 9.396 2.908 -12.842 1.00 81.25 92 VAL A N 1
ATOM 749 C CA . VAL A 1 92 ? 10.396 3.303 -11.844 1.00 81.25 92 VAL A CA 1
ATOM 750 C C . VAL A 1 92 ? 10.839 4.728 -12.192 1.00 81.25 92 VAL A C 1
ATOM 752 O O . VAL A 1 92 ? 11.369 4.921 -13.286 1.00 81.25 92 VAL A O 1
ATOM 755 N N . PRO A 1 93 ? 10.570 5.739 -11.344 1.00 70.06 93 PRO A N 1
ATOM 756 C CA . PRO A 1 93 ? 11.152 7.067 -11.494 1.00 70.06 93 PRO A CA 1
ATOM 757 C C . PRO A 1 93 ? 12.679 6.940 -11.468 1.00 70.06 93 PRO A C 1
ATOM 759 O O . PRO A 1 93 ? 13.213 6.273 -10.581 1.00 70.06 93 PRO A O 1
ATOM 762 N N . GLN A 1 94 ? 13.342 7.530 -12.464 1.00 54.38 94 GLN A N 1
ATOM 763 C CA . GLN A 1 94 ? 14.802 7.654 -12.516 1.00 54.38 94 GLN A CA 1
ATOM 764 C C . GLN A 1 94 ? 15.289 8.737 -11.555 1.00 54.38 94 GLN A C 1
ATOM 766 O O . GLN A 1 94 ? 14.569 9.754 -11.408 1.00 54.38 94 GLN A O 1
#

Organism: NCBI:txid997891

Foldseek 3Di:
DDDDDDPPVVVVVVVLVVVLVVLLVLDVVSAAAEDAAQDPVVDDLADSSLCVVLVVCVVVVDPPSDRSNSVVVCCVSRSYPPQYPPDPPRDDDD

Secondary structure (DSSP, 8-state):
------HHHHHHHHHHHHHHHHHHTTSGGGPPEE---SSGGGS-S--HHHHHHHHHHHHTT-SS--HHHHHHHHHHTTSEE---TT-TT-----

Radius of gyration: 16.1 Å; Cα contacts (8 Å, |Δi|>4): 84; chains: 1; bounding box: 30×54×34 Å

Solvent-accessible surface area (backbone atoms only — not comparable to full-atom values): 5639 Å² total; per-residue (Å²): 136,85,81,85,75,63,74,66,65,55,49,54,54,49,51,52,50,50,50,53,59,59,55,35,75,60,35,77,92,60,50,60,48,74,58,83,34,86,49,78,88,71,58,72,68,56,46,75,47,17,44,51,48,17,52,52,41,44,74,74,66,50,77,90,48,44,33,47,54,34,28,52,47,33,39,77,71,58,46,29,40,73,49,34,74,83,40,92,84,53,80,78,87,129